Protein AF-A0A957CCA6-F1 (afdb_monomer)

Secondary structure (DSSP, 8-state):
--HHHHHHHHHHHTSSSHHHHHHHHHHHHHHHHHHHHHHHHHH--HHHHHHHHHHHHHHH-

pLDDT: mean 86.28, std 12.42, range [53.59, 98.25]

Solvent-accessible surface area (backbone atoms only — not comparable to full-atom values): 3395 Å² total; per-residue (Å²): 138,52,76,66,59,54,52,52,36,57,55,38,38,68,52,92,42,78,66,10,56,56,31,42,53,51,50,47,70,71,41,48,65,60,44,28,53,52,31,28,73,75,63,76,35,69,67,63,7,52,52,51,32,49,52,54,49,65,74,72,108

Nearest PDB structures (foldseek):
  5wur-assembly1_A  TM=9.173E-01  e=2.465E-02  Bacillus subtilis subsp. subtilis str. 168
  5wur-assembly2_B  TM=8.322E-01  e=5.133E-02  Bacillus subtilis subsp. subtilis str. 168
  8z6g-assembly1_B  TM=9.245E-01  e=1.136E-01  Pseudomonas aeruginosa
  2z2s-assembly2_C  TM=8.392E-01  e=1.160E+00  Cereibacter sphaeroides 2.4.1

Sequence (61 aa):
MTLTDEQQLLQQARQGDETSAAAYGELVRRYQTAVFNTAYRLLGRRVEAEDAAQEAFLRAY

Foldseek 3Di:
DDPVVLVVLVVQLPPPDPSVVVSLVVVCVVCVVVQLVVLCVVPVDNVRSNVRSVVVSVVVD

Mean predicted aligned error: 5.34 Å

Structure (mmCIF, N/CA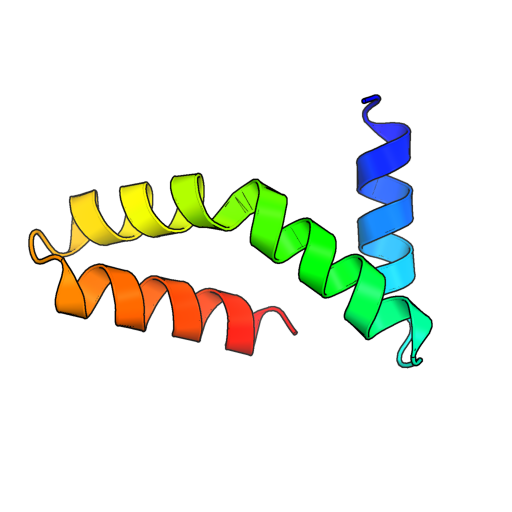/C/O backbone):
data_AF-A0A957CCA6-F1
#
_entry.id   AF-A0A957CCA6-F1
#
loop_
_atom_site.group_PDB
_atom_site.id
_atom_site.type_symbol
_atom_site.label_atom_id
_atom_site.label_alt_id
_atom_site.label_comp_id
_atom_site.label_asym_id
_atom_site.label_entity_id
_atom_site.label_seq_id
_atom_site.pdbx_PDB_ins_code
_atom_site.Cartn_x
_atom_site.Cartn_y
_atom_site.Cartn_z
_atom_site.occupancy
_atom_site.B_iso_or_equiv
_atom_site.auth_seq_id
_atom_site.auth_comp_id
_atom_site.auth_asym_id
_atom_site.auth_atom_id
_atom_site.pdbx_PDB_model_num
ATOM 1 N N . MET A 1 1 ? 17.820 7.967 -0.113 1.00 53.59 1 MET A N 1
ATOM 2 C CA . MET A 1 1 ? 16.607 7.714 -0.905 1.00 53.59 1 MET A CA 1
ATOM 3 C C . MET A 1 1 ? 16.141 9.055 -1.425 1.00 53.59 1 MET A C 1
ATOM 5 O O . MET A 1 1 ? 15.588 9.846 -0.671 1.00 53.59 1 MET A O 1
ATOM 9 N N . THR A 1 2 ? 16.560 9.384 -2.638 1.00 58.94 2 THR A N 1
ATOM 10 C CA . THR A 1 2 ? 16.308 10.688 -3.259 1.00 58.94 2 THR A CA 1
ATOM 11 C C . THR A 1 2 ? 15.033 10.619 -4.097 1.00 58.94 2 THR A C 1
ATOM 13 O O . THR A 1 2 ? 14.632 9.534 -4.508 1.00 58.94 2 THR A O 1
ATOM 16 N N . LEU A 1 3 ? 14.397 11.762 -4.366 1.00 64.12 3 LEU A N 1
ATOM 17 C CA . LEU A 1 3 ? 13.216 11.853 -5.241 1.00 64.12 3 LEU A CA 1
ATOM 18 C C . LEU A 1 3 ? 13.464 11.185 -6.615 1.00 64.12 3 LEU A C 1
ATOM 20 O O . LEU A 1 3 ? 12.561 10.615 -7.220 1.00 64.12 3 LEU A O 1
ATOM 24 N N . THR A 1 4 ? 14.720 11.205 -7.063 1.00 66.38 4 THR A N 1
ATOM 25 C CA . THR A 1 4 ? 15.214 10.566 -8.285 1.00 66.38 4 THR A CA 1
ATOM 26 C C . THR A 1 4 ? 15.072 9.040 -8.256 1.00 66.38 4 THR A C 1
ATOM 28 O O . THR A 1 4 ? 14.663 8.451 -9.255 1.00 66.38 4 THR A O 1
ATOM 31 N N . ASP A 1 5 ? 15.325 8.403 -7.106 1.00 78.12 5 ASP A N 1
ATOM 32 C CA . ASP A 1 5 ? 15.231 6.943 -6.951 1.00 78.12 5 ASP A CA 1
ATOM 33 C C . ASP A 1 5 ? 13.778 6.460 -7.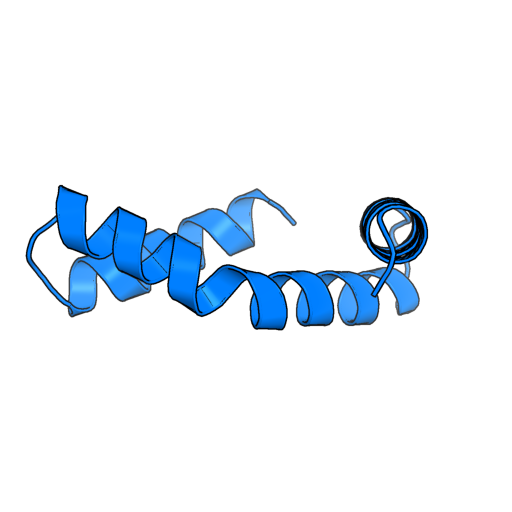086 1.00 78.12 5 ASP A C 1
ATOM 35 O O . ASP A 1 5 ? 13.524 5.392 -7.634 1.00 78.12 5 ASP A O 1
ATOM 39 N N . GLU A 1 6 ? 12.810 7.237 -6.587 1.00 78.25 6 GLU A N 1
ATOM 40 C CA . GLU A 1 6 ? 11.374 6.943 -6.706 1.00 78.25 6 GLU A CA 1
ATOM 41 C C . GLU A 1 6 ? 10.884 7.110 -8.148 1.00 78.25 6 GLU A C 1
ATOM 43 O O . GLU A 1 6 ? 10.177 6.244 -8.664 1.00 78.25 6 GLU A O 1
ATOM 48 N N . GLN A 1 7 ? 11.309 8.178 -8.829 1.00 79.56 7 GLN A N 1
ATOM 49 C CA . GLN A 1 7 ? 10.950 8.418 -10.227 1.00 79.56 7 GLN A CA 1
ATOM 50 C C . GLN A 1 7 ? 11.482 7.331 -11.163 1.00 79.56 7 GLN A C 1
ATOM 52 O O . GLN A 1 7 ? 10.741 6.866 -12.031 1.00 79.56 7 GLN A O 1
ATOM 57 N N . GLN A 1 8 ? 12.726 6.880 -10.970 1.00 80.50 8 GLN A N 1
ATOM 58 C CA . GLN A 1 8 ? 13.275 5.759 -11.739 1.00 80.50 8 GLN A CA 1
ATOM 59 C C . GLN A 1 8 ? 12.488 4.470 -11.492 1.00 80.50 8 GLN A C 1
ATOM 61 O O . GLN A 1 8 ? 12.172 3.756 -12.443 1.00 80.50 8 GLN A O 1
ATOM 66 N N . LEU A 1 9 ? 12.109 4.206 -10.240 1.00 79.88 9 LEU A N 1
ATOM 67 C CA . LEU A 1 9 ? 11.321 3.031 -9.876 1.00 79.88 9 LEU A CA 1
ATOM 68 C C . LEU A 1 9 ? 9.937 3.031 -10.541 1.00 79.88 9 LEU A C 1
ATOM 70 O O . LEU A 1 9 ? 9.503 2.019 -11.084 1.00 79.88 9 LEU A O 1
ATOM 74 N N . LEU A 1 10 ? 9.257 4.181 -10.537 1.00 80.19 10 LEU A N 1
ATOM 75 C CA . LEU A 1 10 ? 7.963 4.368 -11.196 1.00 80.19 10 LEU A CA 1
ATOM 76 C C . LEU A 1 10 ? 8.069 4.210 -12.715 1.00 80.19 10 LEU A C 1
ATOM 78 O O . LEU A 1 10 ? 7.172 3.654 -13.348 1.00 80.19 10 LEU A O 1
ATOM 82 N N . GLN A 1 11 ? 9.160 4.693 -13.312 1.00 80.38 11 GLN A N 1
ATOM 83 C CA . GLN A 1 11 ? 9.397 4.553 -14.744 1.00 80.38 11 GLN A CA 1
ATOM 84 C C . GLN A 1 11 ? 9.644 3.089 -15.127 1.00 80.38 11 GLN A C 1
ATOM 86 O O . GLN A 1 11 ? 9.077 2.621 -16.110 1.00 80.38 11 GLN A O 1
ATOM 91 N N . GLN A 1 12 ? 10.417 2.352 -14.326 1.00 76.81 12 GLN A N 1
ATOM 92 C CA 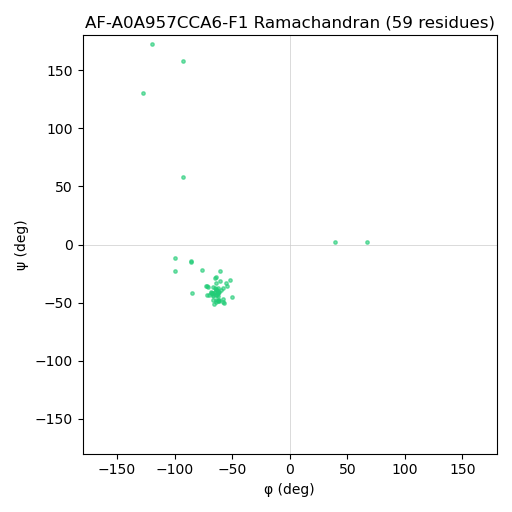. GLN A 1 12 ? 10.659 0.921 -14.524 1.00 76.81 12 GLN A CA 1
ATOM 93 C C . GLN A 1 12 ? 9.397 0.081 -14.313 1.00 76.81 12 GLN A C 1
ATOM 95 O O . GLN A 1 12 ? 9.126 -0.810 -15.112 1.00 76.81 12 GLN A O 1
ATOM 100 N N . ALA A 1 13 ? 8.585 0.385 -13.296 1.00 74.69 13 ALA A N 1
ATOM 101 C CA . ALA A 1 13 ? 7.329 -0.320 -13.027 1.00 74.69 13 ALA A CA 1
ATOM 102 C C . ALA A 1 13 ? 6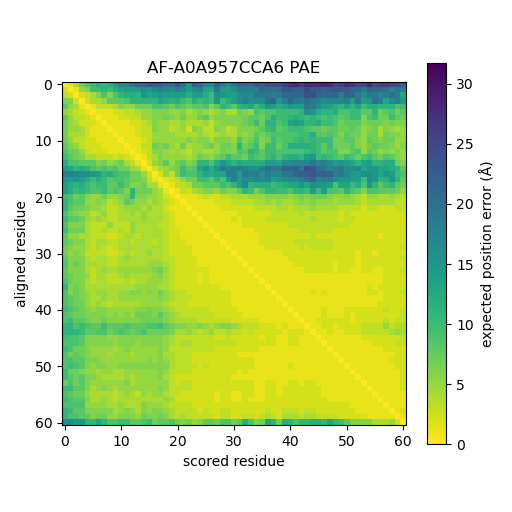.317 -0.213 -14.184 1.00 74.69 13 ALA A C 1
ATOM 104 O O . ALA A 1 13 ? 5.456 -1.071 -14.327 1.00 74.69 13 ALA A O 1
ATOM 105 N N . ARG A 1 14 ? 6.438 0.814 -15.034 1.00 74.12 14 ARG A N 1
ATOM 106 C CA . ARG A 1 14 ? 5.577 1.025 -16.208 1.00 74.12 14 ARG A CA 1
ATOM 107 C C . ARG A 1 14 ? 6.024 0.285 -17.470 1.00 74.12 14 ARG A C 1
ATOM 109 O O . ARG A 1 14 ? 5.253 0.217 -18.422 1.00 74.12 14 ARG A O 1
ATOM 116 N N . GLN A 1 15 ? 7.255 -0.219 -17.518 1.00 68.56 15 GLN A N 1
ATOM 117 C CA . GLN A 1 15 ? 7.843 -0.812 -18.722 1.00 68.56 15 GLN A CA 1
ATOM 118 C C . GLN A 1 15 ? 7.643 -2.331 -18.795 1.00 68.56 15 GLN A C 1
ATOM 120 O O . GLN A 1 15 ? 8.645 -3.009 -18.834 1.00 68.56 15 GLN A O 1
ATOM 125 N N . GLY A 1 16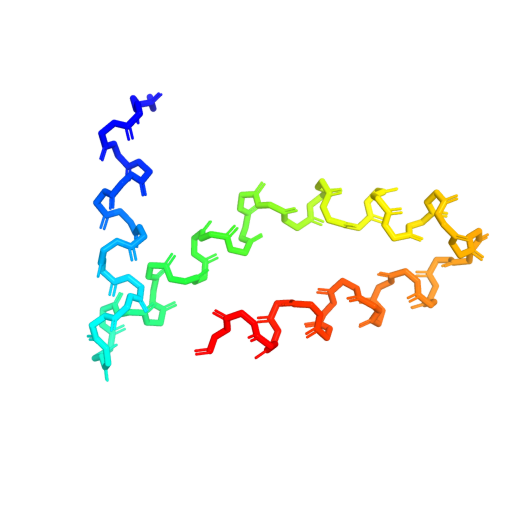 ? 6.402 -2.845 -18.774 1.00 60.22 16 GLY A N 1
ATOM 126 C CA . GLY A 1 16 ? 5.945 -4.177 -19.257 1.00 60.22 16 GLY A CA 1
ATOM 127 C C . GLY A 1 16 ? 6.768 -5.478 -19.075 1.00 60.22 16 GLY A C 1
ATOM 128 O O . GLY A 1 16 ? 6.307 -6.524 -19.525 1.00 60.22 16 GLY A O 1
ATOM 129 N N . ASP A 1 17 ? 7.926 -5.454 -18.428 1.00 71.81 17 ASP A N 1
ATOM 130 C CA . ASP A 1 17 ? 8.988 -6.456 -18.509 1.00 71.81 17 ASP A CA 1
ATOM 131 C C . ASP A 1 17 ? 9.227 -7.066 -17.114 1.00 71.81 17 ASP A C 1
ATOM 133 O O . ASP A 1 17 ? 8.712 -6.586 -16.101 1.00 71.81 17 ASP A O 1
ATOM 137 N N . GLU A 1 18 ? 10.054 -8.110 -17.004 1.00 61.34 18 GLU A N 1
ATOM 138 C CA . GLU A 1 18 ? 10.376 -8.749 -15.710 1.00 61.34 18 GLU A CA 1
ATOM 139 C C . GLU A 1 18 ? 10.920 -7.750 -14.669 1.00 61.34 18 GLU A C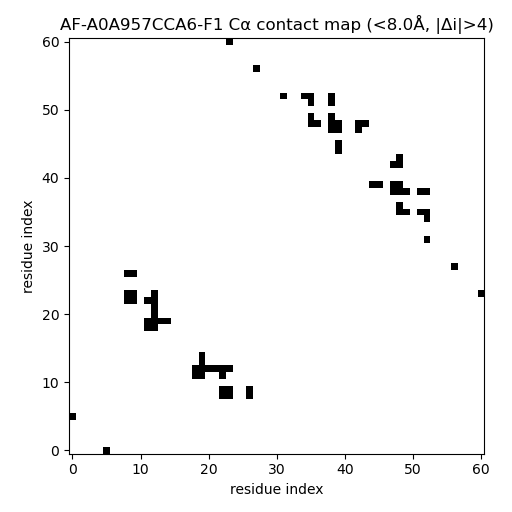 1
ATOM 141 O O . GLU A 1 18 ? 10.622 -7.835 -13.473 1.00 61.34 18 GLU A O 1
ATOM 146 N N . THR A 1 19 ? 11.656 -6.737 -15.130 1.00 63.09 19 THR A N 1
ATOM 147 C CA . THR A 1 19 ? 12.169 -5.638 -14.302 1.00 63.09 19 THR A CA 1
ATOM 148 C C . THR A 1 19 ? 11.051 -4.778 -13.697 1.00 63.09 19 THR A C 1
ATOM 150 O O . THR A 1 19 ? 11.220 -4.224 -12.608 1.00 63.09 19 THR A O 1
ATOM 153 N N . SER A 1 20 ? 9.888 -4.698 -14.349 1.00 74.50 20 SER A N 1
ATOM 154 C CA . SER A 1 20 ? 8.718 -3.957 -13.867 1.00 74.50 20 SER A CA 1
ATOM 155 C C . SER A 1 20 ? 8.048 -4.633 -12.684 1.00 74.50 20 SER A C 1
ATOM 157 O O . SER A 1 20 ? 7.625 -3.938 -11.764 1.00 74.50 20 SER A O 1
ATOM 159 N N . ALA A 1 21 ? 8.010 -5.968 -12.648 1.00 77.94 21 ALA A N 1
ATOM 160 C CA . ALA A 1 21 ? 7.475 -6.707 -11.504 1.00 77.94 21 ALA A CA 1
ATOM 161 C C . ALA A 1 21 ? 8.325 -6.481 -10.241 1.00 77.94 21 ALA A C 1
ATOM 163 O O . ALA A 1 21 ? 7.788 -6.260 -9.154 1.00 77.94 21 ALA A O 1
ATOM 164 N N . ALA A 1 22 ? 9.655 -6.459 -10.383 1.00 82.81 22 ALA A N 1
ATOM 165 C CA . ALA A 1 22 ? 10.567 -6.168 -9.276 1.00 82.81 22 ALA A CA 1
ATOM 166 C C . ALA A 1 22 ? 10.440 -4.714 -8.782 1.00 82.81 22 ALA A C 1
ATOM 168 O O . ALA A 1 22 ? 10.368 -4.476 -7.573 1.00 82.81 22 ALA A O 1
ATOM 169 N N . ALA A 1 23 ? 10.364 -3.748 -9.705 1.00 84.38 23 ALA A N 1
ATOM 170 C CA . ALA A 1 23 ? 10.160 -2.337 -9.377 1.00 84.38 23 ALA A CA 1
ATOM 171 C C . ALA A 1 23 ? 8.801 -2.101 -8.695 1.00 84.38 23 ALA A C 1
ATOM 173 O O . ALA A 1 23 ? 8.721 -1.418 -7.675 1.00 84.38 23 ALA A O 1
ATOM 174 N N . TYR A 1 24 ? 7.743 -2.733 -9.201 1.00 85.88 24 TYR A N 1
ATOM 175 C CA . TYR A 1 24 ? 6.413 -2.679 -8.610 1.00 85.88 24 TYR A CA 1
ATOM 176 C C . TYR A 1 24 ? 6.376 -3.311 -7.209 1.00 85.88 24 TYR A C 1
ATOM 178 O O . TYR A 1 24 ? 5.849 -2.709 -6.275 1.00 85.88 24 TYR A O 1
ATOM 186 N N . GLY A 1 25 ? 7.016 -4.468 -7.007 1.00 89.62 25 GLY A N 1
ATOM 187 C CA . GLY A 1 25 ? 7.122 -5.095 -5.684 1.00 89.62 25 GLY A CA 1
ATOM 188 C C . GLY A 1 25 ? 7.846 -4.220 -4.651 1.00 89.62 25 GLY A C 1
ATOM 189 O O . GLY A 1 25 ? 7.523 -4.247 -3.462 1.00 89.62 25 GLY A O 1
ATOM 190 N N . GLU A 1 26 ? 8.797 -3.400 -5.092 1.00 90.44 26 GLU A N 1
ATOM 191 C CA . GLU A 1 26 ? 9.450 -2.401 -4.248 1.00 90.44 26 GLU A CA 1
ATOM 192 C C . GLU A 1 26 ? 8.523 -1.205 -3.938 1.00 90.44 26 GLU A C 1
ATOM 194 O O . GLU A 1 26 ? 8.522 -0.740 -2.797 1.00 90.44 26 GLU A O 1
ATOM 199 N N . LEU A 1 27 ? 7.665 -0.763 -4.869 1.00 89.81 27 LEU A N 1
ATOM 200 C CA . LEU A 1 27 ? 6.597 0.208 -4.565 1.00 89.81 27 LEU A CA 1
ATOM 201 C C . LEU A 1 27 ? 5.622 -0.354 -3.523 1.00 89.81 27 LEU A C 1
ATOM 203 O O . LEU A 1 27 ? 5.343 0.312 -2.526 1.00 89.81 27 LEU A O 1
ATOM 207 N N . VAL A 1 28 ? 5.155 -1.593 -3.697 1.00 92.75 28 VAL A N 1
ATOM 208 C CA . VAL A 1 28 ? 4.259 -2.251 -2.733 1.00 92.75 28 VAL A CA 1
ATOM 209 C C . VAL A 1 28 ? 4.902 -2.287 -1.347 1.00 92.75 28 VAL A C 1
ATOM 211 O O . VAL A 1 28 ? 4.299 -1.813 -0.386 1.00 92.75 28 VAL A O 1
ATOM 214 N N . ARG A 1 29 ? 6.157 -2.746 -1.226 1.00 93.19 29 ARG A N 1
ATOM 215 C CA . ARG A 1 29 ? 6.866 -2.775 0.068 1.00 93.19 29 ARG A CA 1
ATOM 216 C C . ARG A 1 29 ? 6.975 -1.399 0.726 1.00 93.19 29 ARG A C 1
ATOM 218 O O . ARG A 1 29 ? 6.857 -1.311 1.947 1.00 93.19 29 ARG A O 1
ATOM 225 N N . ARG A 1 30 ? 7.172 -0.331 -0.054 1.00 93.38 30 ARG A N 1
ATOM 226 C CA . ARG A 1 30 ? 7.261 1.046 0.462 1.00 93.38 30 ARG A CA 1
ATOM 227 C C . ARG A 1 30 ? 5.915 1.587 0.935 1.00 93.38 30 ARG A C 1
ATOM 229 O O . ARG A 1 30 ? 5.852 2.210 1.992 1.00 93.38 30 ARG A O 1
ATOM 236 N N . TYR A 1 31 ? 4.846 1.356 0.174 1.00 95.19 31 TYR A N 1
ATOM 237 C CA . TYR A 1 31 ? 3.555 2.004 0.417 1.00 95.19 31 TYR A CA 1
ATOM 238 C C . TYR A 1 31 ? 2.539 1.137 1.168 1.00 95.19 31 TYR A C 1
ATOM 240 O O . TYR A 1 31 ? 1.553 1.688 1.657 1.00 95.19 31 TYR A O 1
ATOM 248 N N . GLN A 1 32 ? 2.765 -0.173 1.335 1.00 95.56 32 GLN A N 1
ATOM 249 C CA . GLN A 1 32 ? 1.800 -1.099 1.954 1.00 95.56 32 GLN A CA 1
ATOM 250 C C . GLN A 1 32 ? 1.252 -0.604 3.298 1.00 95.56 32 GLN A C 1
ATOM 252 O O . GLN A 1 32 ? 0.044 -0.609 3.513 1.00 95.56 32 GLN A O 1
ATOM 257 N N . THR A 1 33 ? 2.115 -0.093 4.179 1.00 97.00 33 THR A N 1
ATOM 258 C CA . THR A 1 33 ? 1.707 0.395 5.503 1.00 97.00 33 THR A CA 1
ATOM 259 C C . THR A 1 33 ? 0.862 1.663 5.399 1.00 97.00 33 THR A C 1
ATOM 261 O O . THR A 1 33 ? -0.131 1.809 6.108 1.00 97.00 33 THR A O 1
ATOM 264 N N . ALA A 1 34 ? 1.232 2.590 4.512 1.00 97.56 34 ALA A N 1
ATOM 265 C CA . ALA A 1 34 ? 0.508 3.846 4.325 1.00 97.56 34 ALA A CA 1
ATOM 266 C C . ALA A 1 34 ? -0.876 3.616 3.697 1.00 97.56 34 ALA A C 1
ATOM 268 O O . ALA A 1 34 ? -1.869 4.196 4.147 1.00 97.56 34 ALA A O 1
ATOM 269 N N . VAL A 1 35 ? -0.947 2.731 2.701 1.00 97.25 35 VAL A N 1
ATOM 270 C CA . VAL A 1 35 ? -2.197 2.348 2.037 1.00 97.25 35 VAL A CA 1
ATOM 271 C C . VAL A 1 35 ? -3.105 1.599 3.010 1.00 97.25 35 VAL A C 1
ATOM 273 O O . VAL A 1 35 ? -4.260 1.990 3.173 1.00 97.25 35 VAL A O 1
ATOM 276 N N . PHE A 1 36 ? -2.578 0.615 3.747 1.00 98.00 36 PHE A N 1
ATOM 277 C CA . PHE A 1 36 ? -3.336 -0.099 4.777 1.00 98.00 36 PHE A CA 1
ATOM 278 C C . PHE A 1 36 ? -3.882 0.847 5.852 1.00 98.00 36 PHE A C 1
ATOM 280 O O . PHE A 1 36 ? -5.064 0.797 6.174 1.00 98.00 36 PHE A O 1
ATOM 287 N N . ASN A 1 37 ? -3.059 1.757 6.382 1.00 98.12 37 ASN A N 1
ATOM 288 C CA . ASN A 1 37 ? -3.503 2.715 7.398 1.00 98.12 37 ASN A CA 1
ATOM 289 C C . ASN A 1 37 ? -4.607 3.643 6.875 1.00 98.12 37 ASN A C 1
ATOM 291 O O . ASN A 1 37 ? -5.530 3.983 7.617 1.00 98.12 37 ASN A O 1
ATOM 295 N N . THR A 1 38 ? -4.525 4.046 5.606 1.00 98.12 38 THR A N 1
ATOM 296 C CA . THR A 1 38 ? -5.573 4.832 4.945 1.00 98.12 38 THR A CA 1
ATOM 297 C C . THR A 1 38 ? -6.868 4.030 4.839 1.00 98.12 38 THR A C 1
ATOM 299 O O . THR A 1 38 ? -7.912 4.506 5.280 1.00 98.12 38 THR A O 1
ATOM 302 N N . ALA A 1 39 ? -6.800 2.793 4.343 1.00 98.00 39 ALA A N 1
ATOM 303 C CA . ALA A 1 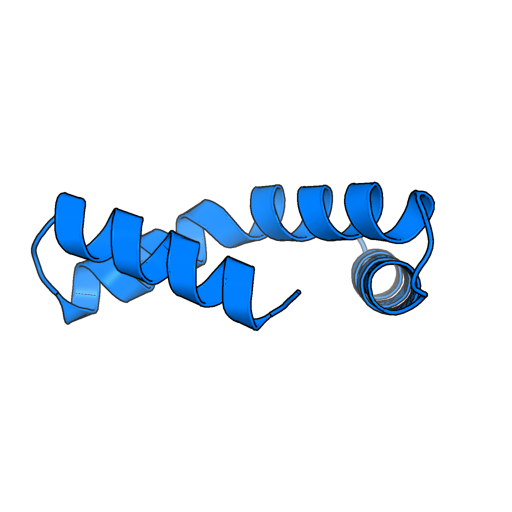39 ? -7.957 1.909 4.232 1.00 98.00 39 ALA A CA 1
ATOM 304 C C . ALA A 1 39 ? -8.582 1.607 5.606 1.00 98.00 39 ALA A C 1
ATOM 306 O O . ALA A 1 39 ? -9.797 1.676 5.772 1.00 98.00 39 ALA A O 1
ATOM 307 N N . TYR A 1 40 ? -7.756 1.378 6.628 1.00 98.25 40 TYR A N 1
ATOM 308 C CA . TYR A 1 40 ? -8.207 1.118 7.992 1.00 98.25 40 TYR A CA 1
ATOM 309 C C . TYR A 1 40 ? -8.931 2.314 8.610 1.00 98.25 40 TYR A C 1
ATOM 311 O O . TYR A 1 40 ? -9.949 2.140 9.275 1.00 98.25 40 TYR A O 1
ATOM 319 N N . ARG A 1 41 ? -8.460 3.539 8.355 1.00 98.12 41 ARG A N 1
ATOM 320 C CA . ARG A 1 41 ? -9.144 4.763 8.803 1.00 98.12 41 ARG A CA 1
ATOM 321 C C . ARG A 1 41 ? -10.511 4.958 8.149 1.00 98.12 41 ARG A C 1
ATOM 323 O O . ARG A 1 41 ? -11.368 5.583 8.762 1.00 98.12 41 ARG A O 1
ATOM 330 N N . LEU A 1 42 ? -10.702 4.452 6.931 1.00 97.25 42 LEU A N 1
ATOM 331 C CA . LEU A 1 42 ? -11.958 4.570 6.187 1.00 97.25 42 LEU A CA 1
ATOM 332 C C . LEU A 1 42 ? -12.962 3.471 6.554 1.00 97.25 42 LEU A C 1
ATOM 334 O O . LEU A 1 42 ? -14.148 3.750 6.688 1.00 97.25 42 LEU A O 1
ATOM 338 N N . LEU A 1 43 ? -12.488 2.234 6.714 1.00 97.56 43 LEU A N 1
ATOM 339 C CA . LEU A 1 43 ? -13.338 1.047 6.856 1.00 97.56 43 LEU A CA 1
ATOM 340 C C . LEU A 1 43 ? -13.502 0.603 8.315 1.00 97.56 43 LEU A C 1
ATOM 342 O O . LEU A 1 43 ? -14.455 -0.090 8.658 1.00 97.56 43 LEU A O 1
ATOM 346 N N . GLY A 1 44 ? -12.567 0.968 9.197 1.00 96.19 44 GLY A N 1
ATOM 347 C CA . GLY A 1 44 ? -12.610 0.631 10.624 1.00 96.19 44 GLY A CA 1
ATOM 348 C C . GLY A 1 44 ? -12.460 -0.862 10.940 1.00 96.19 44 GLY A C 1
ATOM 349 O O . GLY A 1 44 ? -12.520 -1.250 12.107 1.00 96.19 44 GLY A O 1
ATOM 350 N N . ARG A 1 45 ? -12.256 -1.717 9.930 1.00 97.31 45 ARG A N 1
ATOM 351 C CA . ARG A 1 45 ? -12.101 -3.169 10.075 1.00 97.31 45 ARG A CA 1
ATOM 352 C C . ARG A 1 45 ? -10.834 -3.629 9.378 1.00 97.31 45 ARG A C 1
ATOM 354 O O . ARG A 1 45 ? -10.593 -3.301 8.222 1.00 97.31 45 ARG A O 1
ATOM 361 N N . ARG A 1 46 ? -10.024 -4.414 10.094 1.00 95.62 46 ARG A N 1
ATOM 362 C CA . ARG A 1 46 ? -8.717 -4.879 9.611 1.00 95.62 46 ARG A CA 1
ATOM 363 C C . ARG A 1 46 ? -8.821 -5.663 8.302 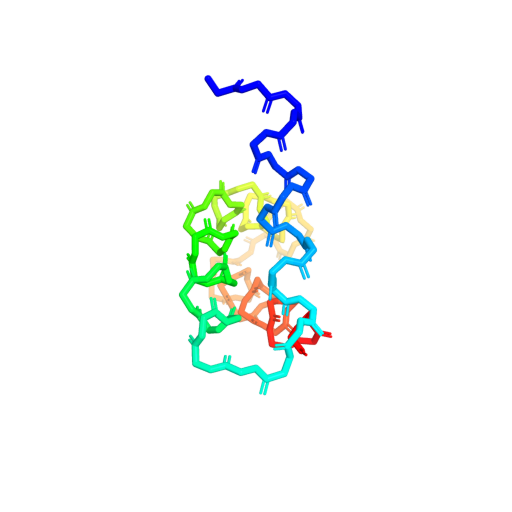1.00 95.62 46 ARG A C 1
ATOM 365 O O . ARG A 1 46 ? -8.096 -5.340 7.378 1.00 95.62 46 ARG A O 1
ATOM 372 N N . VAL A 1 47 ? -9.720 -6.646 8.239 1.00 97.69 47 VAL A N 1
ATOM 373 C CA . VAL A 1 47 ? -9.879 -7.519 7.061 1.00 97.69 47 VAL A CA 1
ATOM 374 C C . VAL A 1 47 ? -10.267 -6.704 5.828 1.00 97.69 47 VAL A C 1
ATOM 376 O O . VAL A 1 47 ? -9.608 -6.786 4.804 1.00 97.69 47 VAL A O 1
ATOM 379 N N . GLU A 1 48 ? -11.266 -5.829 5.955 1.00 97.50 48 GLU A N 1
ATOM 380 C CA . GLU A 1 48 ? -11.704 -4.975 4.843 1.00 97.50 48 GLU A CA 1
ATOM 381 C C . GLU A 1 48 ? -10.602 -3.998 4.403 1.00 97.50 48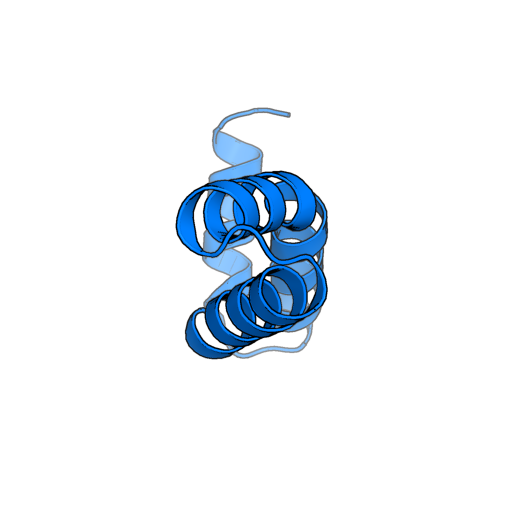 GLU A C 1
ATOM 383 O O . GLU A 1 48 ? -10.470 -3.695 3.221 1.00 97.50 48 GLU A O 1
ATOM 388 N N . ALA A 1 49 ? -9.770 -3.530 5.339 1.00 97.94 49 ALA A N 1
ATOM 389 C CA . ALA A 1 49 ? -8.618 -2.690 5.030 1.00 97.94 49 ALA A CA 1
ATOM 390 C C . ALA A 1 49 ? -7.480 -3.444 4.326 1.00 97.94 49 ALA A C 1
ATOM 392 O O . ALA A 1 49 ? -6.831 -2.865 3.457 1.00 97.94 49 ALA A O 1
ATOM 393 N N . GLU A 1 50 ? -7.230 -4.706 4.688 1.00 96.75 50 GLU A N 1
ATOM 394 C CA . GLU A 1 50 ? -6.272 -5.577 3.993 1.00 96.75 50 GLU A CA 1
ATOM 395 C C . GLU A 1 50 ? -6.738 -5.845 2.556 1.00 96.75 50 GLU A C 1
ATOM 397 O O . GLU A 1 50 ? -5.964 -5.616 1.624 1.00 96.75 50 GLU A O 1
ATOM 402 N N . ASP A 1 51 ? -8.010 -6.206 2.372 1.00 97.75 51 ASP A N 1
ATOM 403 C CA . ASP A 1 51 ? -8.608 -6.450 1.054 1.00 97.75 51 ASP A CA 1
ATOM 404 C C . ASP A 1 51 ? -8.585 -5.188 0.180 1.00 97.75 51 ASP A C 1
ATOM 406 O O . ASP A 1 51 ? -8.140 -5.222 -0.967 1.00 97.75 51 ASP A O 1
ATOM 410 N N . ALA A 1 52 ? -8.999 -4.037 0.723 1.00 97.50 52 ALA A N 1
ATOM 411 C CA . ALA A 1 52 ? -8.994 -2.775 -0.014 1.00 97.50 52 ALA A CA 1
ATOM 412 C C . ALA A 1 52 ? -7.576 -2.316 -0.388 1.00 97.50 52 ALA A C 1
ATOM 414 O O . ALA A 1 52 ? -7.372 -1.773 -1.475 1.00 97.50 52 ALA A O 1
ATOM 415 N N . ALA A 1 53 ? -6.590 -2.532 0.489 1.00 96.62 53 ALA A N 1
ATOM 416 C CA . ALA A 1 53 ? -5.197 -2.219 0.190 1.00 96.62 53 ALA A CA 1
ATOM 417 C C . ALA A 1 53 ? -4.646 -3.121 -0.921 1.00 96.62 53 ALA A C 1
ATOM 419 O O . ALA A 1 53 ? -3.988 -2.621 -1.833 1.00 96.62 53 ALA A O 1
ATOM 420 N N . GLN A 1 54 ? -4.936 -4.425 -0.878 1.00 94.94 54 GLN A N 1
ATOM 421 C CA . GLN A 1 54 ? -4.543 -5.353 -1.939 1.00 94.94 54 GLN A CA 1
ATOM 422 C C . GLN A 1 54 ? -5.185 -4.990 -3.279 1.00 94.94 54 GLN A C 1
ATOM 424 O O . GLN A 1 54 ? -4.471 -4.862 -4.270 1.00 94.94 54 GLN A O 1
ATOM 429 N N . GLU A 1 55 ? -6.495 -4.749 -3.309 1.00 96.50 55 GLU A N 1
ATOM 430 C CA . GLU A 1 55 ? -7.218 -4.351 -4.522 1.00 96.50 55 GLU A CA 1
ATOM 431 C C . GLU A 1 55 ? -6.669 -3.040 -5.109 1.00 96.50 55 GLU A C 1
ATOM 433 O O . GLU A 1 55 ? -6.519 -2.907 -6.324 1.00 96.50 55 GLU A O 1
ATOM 438 N N . ALA A 1 56 ? -6.317 -2.068 -4.259 1.00 95.25 56 ALA A N 1
ATOM 439 C CA . ALA A 1 56 ? -5.718 -0.811 -4.703 1.00 95.25 56 ALA A CA 1
ATOM 440 C C . ALA A 1 56 ? -4.367 -1.027 -5.398 1.00 95.25 56 ALA A C 1
ATOM 442 O O . ALA A 1 56 ? -4.099 -0.399 -6.422 1.00 95.25 56 ALA A O 1
ATOM 443 N N . PHE A 1 57 ? -3.536 -1.927 -4.868 1.00 93.56 57 PHE A N 1
ATOM 444 C CA . PHE A 1 57 ? -2.296 -2.318 -5.526 1.00 93.56 57 PHE A CA 1
ATOM 445 C C . PHE A 1 57 ? -2.589 -3.047 -6.843 1.00 93.56 57 PHE A C 1
ATOM 447 O O . PHE A 1 57 ? -2.101 -2.603 -7.881 1.00 93.56 57 PHE A O 1
ATOM 454 N N . LEU A 1 58 ? -3.448 -4.068 -6.853 1.00 90.75 58 LEU A N 1
ATOM 455 C CA . LEU A 1 58 ? -3.792 -4.814 -8.073 1.00 90.75 58 LEU A CA 1
ATOM 456 C C . LEU A 1 58 ? -4.285 -3.914 -9.215 1.00 90.75 58 LEU A C 1
ATOM 458 O O . LEU A 1 58 ? -3.955 -4.171 -10.363 1.00 90.75 58 LEU A O 1
ATOM 462 N N . ARG A 1 59 ? -5.026 -2.841 -8.912 1.00 88.88 59 ARG A N 1
ATOM 463 C CA . ARG A 1 59 ? -5.482 -1.851 -9.908 1.00 88.88 59 ARG A CA 1
ATOM 464 C C . ARG A 1 59 ? -4.408 -0.871 -10.374 1.00 88.88 59 ARG A C 1
ATOM 466 O O . ARG A 1 59 ? -4.597 -0.206 -11.389 1.00 88.88 59 ARG A O 1
ATOM 473 N N . ALA A 1 60 ? -3.356 -0.690 -9.584 1.00 85.25 60 ALA A N 1
ATOM 474 C CA . ALA A 1 60 ? -2.241 0.193 -9.906 1.00 85.25 60 ALA A CA 1
ATOM 475 C C . ALA A 1 60 ? -1.169 -0.490 -10.776 1.00 85.25 60 ALA A C 1
ATOM 477 O O . ALA A 1 60 ? -0.298 0.213 -11.292 1.00 85.25 60 ALA A O 1
ATOM 478 N N . TYR A 1 61 ? -1.217 -1.821 -10.889 1.00 75.56 61 TYR A N 1
ATOM 479 C CA . TYR A 1 61 ? -0.414 -2.634 -11.805 1.00 75.56 61 TYR A CA 1
ATOM 480 C C . TYR A 1 61 ? -1.110 -2.742 -13.166 1.00 75.56 61 TYR A C 1
ATOM 482 O O . TYR A 1 61 ? -0.416 -2.558 -14.189 1.00 75.56 61 TYR A O 1
#

Radius of gyration: 12.95 Å; Cα contacts (8 Å, |Δi|>4): 39; chains: 1; bounding box: 30×21×30 Å